Protein AF-A0A8S9YKP6-F1 (afdb_monomer)

Sequence (172 aa):
MKINPVMVLSSLGCLLCIYTLYVEYSVETDSNYRALCDVSEHISCSKVLTSPFAKGFGLVQSNFRLLHQRNPIYGLGFYIILMLLARTMLWHLTAGFLYAEMFTVFVVMLPLFSSRTWSKFFKIGWVQKVAEFSNYYFNFFLVLLGMVLVGELPSGCLRPGNNSAGLSNLDL

Solvent-accessible surface area (backbone atoms only — not comparable to full-atom values): 10206 Å² total; per-residue (Å²): 134,87,83,54,67,65,53,55,51,28,53,53,48,34,52,50,23,51,50,52,44,48,46,42,52,45,40,74,74,33,84,83,60,77,54,89,67,44,77,42,97,90,45,40,50,64,67,55,51,68,35,76,48,27,37,24,68,54,60,51,57,80,86,42,71,86,57,50,40,54,44,40,57,58,52,34,53,49,28,52,49,52,51,68,58,64,81,48,94,60,50,67,59,54,50,52,52,52,52,54,50,51,50,49,51,48,62,66,68,40,83,85,60,56,71,71,57,53,60,53,53,62,66,36,71,68,51,47,54,48,52,61,50,43,43,56,54,52,52,51,49,52,52,50,51,50,51,55,50,61,71,69,46,68,83,80,76,79,59,76,83,75,86,80,77,83,88,87,86,87,81,133

Secondary structure (DSSP, 8-state):
----HHHHHHHHHHHHHHHHHHHHHHHHH-TT---TT--SSSS-HHHHHTSGGGBGGGTS-TT-TTT-SBHHHHHHHHHHHHHHGGGSTTHHHHHHHHHHHHHHHHHHHSTTS-HHHHHHHTTSHHHHHHHHHHHHHHHHHHHHHHHHHHHHS-TTSSS-------------

Structure (mmCIF, N/CA/C/O backbone):
data_AF-A0A8S9YKP6-F1
#
_entry.id   AF-A0A8S9YKP6-F1
#
loop_
_atom_site.group_PDB
_atom_site.id
_atom_site.type_symbol
_atom_site.label_atom_id
_atom_site.label_alt_id
_atom_site.label_comp_id
_atom_site.label_asym_id
_atom_site.label_entity_id
_atom_site.label_seq_id
_atom_site.pdbx_PDB_ins_code
_atom_site.Cartn_x
_atom_site.Cartn_y
_atom_site.Cartn_z
_atom_site.occupancy
_atom_site.B_iso_or_equiv
_atom_site.auth_seq_id
_atom_site.auth_comp_id
_atom_site.auth_asym_id
_atom_site.auth_atom_id
_atom_site.pdbx_PDB_model_num
ATOM 1 N N . MET A 1 1 ? 2.122 1.642 -30.899 1.00 47.09 1 MET A N 1
ATOM 2 C CA . MET A 1 1 ? 2.380 1.867 -29.461 1.00 47.09 1 MET A CA 1
ATOM 3 C C . MET A 1 1 ? 2.076 0.567 -28.729 1.00 47.09 1 MET A C 1
ATOM 5 O O . MET A 1 1 ? 0.919 0.172 -28.709 1.00 47.09 1 MET A O 1
ATOM 9 N N . LYS A 1 2 ? 3.084 -0.177 -28.252 1.00 72.62 2 LYS A N 1
ATOM 10 C CA . LYS A 1 2 ? 2.826 -1.410 -27.487 1.00 72.62 2 LYS A CA 1
ATOM 11 C C . LYS A 1 2 ? 2.398 -0.998 -26.078 1.00 72.62 2 LYS A C 1
ATOM 13 O O . LYS A 1 2 ? 3.188 -0.375 -25.375 1.00 72.62 2 LYS A O 1
ATOM 18 N N . ILE A 1 3 ? 1.148 -1.276 -25.709 1.00 74.25 3 ILE A N 1
ATOM 19 C CA . ILE A 1 3 ? 0.654 -1.037 -24.350 1.00 74.25 3 ILE A CA 1
ATOM 20 C C . ILE A 1 3 ? 1.385 -1.988 -23.411 1.00 74.25 3 ILE A C 1
ATOM 22 O O . ILE A 1 3 ? 1.391 -3.201 -23.616 1.00 74.25 3 ILE A O 1
ATOM 26 N N . ASN A 1 4 ? 2.046 -1.411 -22.415 1.00 79.56 4 ASN A N 1
ATOM 27 C CA . ASN A 1 4 ? 2.729 -2.175 -21.396 1.00 79.56 4 ASN A CA 1
ATOM 28 C C . ASN A 1 4 ? 1.739 -2.441 -20.240 1.00 79.56 4 ASN A C 1
ATOM 30 O O . ASN A 1 4 ? 1.282 -1.475 -19.622 1.00 79.56 4 ASN A O 1
ATOM 34 N N . PRO A 1 5 ? 1.386 -3.707 -19.935 1.00 80.50 5 PRO A N 1
ATOM 35 C CA . PRO A 1 5 ? 0.359 -4.031 -18.944 1.00 80.50 5 PRO A CA 1
ATOM 36 C C . PRO A 1 5 ? 0.649 -3.467 -17.551 1.00 80.50 5 PRO A C 1
ATOM 38 O O . PRO A 1 5 ? -0.261 -2.979 -16.892 1.00 80.50 5 PRO A O 1
ATOM 41 N N . VAL A 1 6 ? 1.903 -3.452 -17.105 1.00 81.81 6 VAL A N 1
ATOM 42 C CA . VAL A 1 6 ? 2.236 -2.909 -15.775 1.00 81.81 6 VAL A CA 1
ATOM 43 C C . VAL A 1 6 ? 2.126 -1.385 -15.755 1.00 81.81 6 VAL A C 1
ATOM 45 O O . VAL A 1 6 ? 1.714 -0.854 -14.738 1.00 81.81 6 VAL A O 1
ATOM 48 N N . MET A 1 7 ? 2.353 -0.664 -16.863 1.00 82.88 7 MET A N 1
ATOM 49 C CA . MET A 1 7 ? 2.049 0.778 -16.888 1.00 82.88 7 MET A CA 1
ATOM 50 C C . MET A 1 7 ? 0.551 1.035 -16.676 1.00 82.88 7 MET A C 1
ATOM 52 O O . MET A 1 7 ? 0.175 1.944 -15.938 1.00 82.88 7 MET A O 1
ATOM 56 N N . VAL A 1 8 ? -0.306 0.209 -17.284 1.00 87.12 8 VAL A N 1
ATOM 57 C CA . VAL A 1 8 ? -1.763 0.298 -17.112 1.00 87.12 8 VAL A CA 1
ATOM 58 C C . VAL A 1 8 ? -2.152 -0.030 -15.669 1.00 87.12 8 VAL A C 1
ATOM 60 O O . VAL A 1 8 ? -2.837 0.762 -15.026 1.00 87.12 8 VAL A O 1
ATOM 63 N N . LEU A 1 9 ? -1.667 -1.147 -15.123 1.00 87.62 9 LEU A N 1
ATOM 64 C CA . LEU A 1 9 ? -1.970 -1.567 -13.752 1.00 87.62 9 LEU A CA 1
ATOM 65 C C . LEU A 1 9 ? -1.455 -0.567 -12.709 1.00 87.62 9 LEU A C 1
ATOM 67 O O . LEU A 1 9 ? -2.196 -0.218 -11.795 1.00 87.62 9 LEU A O 1
ATOM 71 N N . SER A 1 10 ? -0.237 -0.043 -12.866 1.00 88.81 10 SER A N 1
ATOM 72 C CA . SER A 1 10 ? 0.306 0.983 -11.972 1.00 88.81 10 SER A CA 1
ATOM 73 C C . SER A 1 10 ? -0.485 2.288 -12.051 1.00 88.81 10 SER A C 1
ATOM 75 O O . SER A 1 10 ? -0.716 2.909 -11.019 1.00 88.81 10 SER A O 1
ATOM 77 N N . SER A 1 11 ? -0.971 2.686 -13.233 1.00 90.94 11 SER A N 1
ATOM 78 C CA . SER A 1 11 ? -1.828 3.875 -13.356 1.00 90.94 11 SER A CA 1
ATOM 79 C C . SER A 1 11 ? -3.163 3.711 -12.617 1.00 90.94 11 SER A C 1
ATOM 81 O O . SER A 1 11 ? -3.576 4.610 -11.885 1.00 90.94 11 SER A O 1
ATOM 83 N N . LEU A 1 12 ? -3.796 2.536 -12.722 1.00 93.44 12 LEU A N 1
ATOM 84 C CA . LEU A 1 12 ? -5.006 2.199 -11.967 1.00 93.44 12 LEU A CA 1
ATOM 85 C C . LEU A 1 12 ? -4.726 2.138 -10.457 1.00 93.44 12 LEU A C 1
ATOM 87 O O . LEU A 1 12 ? -5.515 2.654 -9.668 1.00 93.44 12 LEU A O 1
ATOM 91 N N . GLY A 1 13 ? -3.582 1.576 -10.058 1.00 92.12 13 GLY A N 1
ATOM 92 C CA . GLY A 1 13 ? -3.115 1.554 -8.670 1.00 92.12 13 GLY A CA 1
ATOM 93 C C . GLY A 1 13 ? -2.948 2.959 -8.085 1.00 92.12 13 GLY A C 1
ATOM 94 O O . GLY A 1 13 ? -3.474 3.238 -7.010 1.00 92.12 13 GLY A O 1
ATOM 95 N N . CYS A 1 14 ? -2.310 3.877 -8.818 1.00 94.56 14 CYS A N 1
ATOM 96 C CA . CYS A 1 14 ? -2.200 5.284 -8.427 1.00 94.56 14 CYS A CA 1
ATOM 97 C C . CYS A 1 14 ? -3.573 5.938 -8.229 1.00 94.56 14 CYS A C 1
ATOM 99 O O . CYS A 1 14 ? -3.783 6.606 -7.218 1.00 94.56 14 CYS A O 1
ATOM 101 N N . LEU A 1 15 ? -4.516 5.732 -9.156 1.00 95.56 15 LEU A N 1
ATOM 102 C CA . LEU A 1 15 ? -5.876 6.272 -9.039 1.00 95.56 15 LEU A CA 1
ATOM 103 C C . LEU A 1 15 ? -6.592 5.747 -7.786 1.00 95.56 15 LEU A C 1
ATOM 105 O O . LEU A 1 15 ? -7.213 6.527 -7.065 1.00 95.56 15 LEU A O 1
ATOM 109 N N . LEU A 1 16 ? -6.456 4.453 -7.482 1.00 94.06 16 LEU A N 1
ATOM 110 C CA . LEU A 1 16 ? -7.003 3.856 -6.259 1.00 94.06 16 LEU A CA 1
ATOM 111 C C . LEU A 1 16 ? -6.334 4.404 -4.987 1.00 94.06 16 LEU A C 1
ATOM 113 O O . LEU A 1 16 ? -7.024 4.681 -4.004 1.00 94.06 16 LEU A O 1
ATOM 117 N N . CYS A 1 17 ? -5.015 4.613 -4.989 1.00 95.19 17 CYS A N 1
ATOM 118 C CA . CYS A 1 17 ? -4.306 5.238 -3.866 1.00 95.19 17 CYS A CA 1
ATOM 119 C C . CYS A 1 17 ? -4.757 6.685 -3.638 1.00 95.19 17 CYS A C 1
ATOM 121 O O . CYS A 1 17 ? -4.997 7.078 -2.501 1.00 95.19 17 CYS A O 1
ATOM 123 N N . ILE A 1 18 ? -4.927 7.468 -4.705 1.00 96.19 18 ILE A N 1
ATOM 124 C CA . ILE A 1 18 ? -5.430 8.846 -4.615 1.00 96.19 18 ILE A CA 1
ATOM 125 C C . ILE A 1 18 ? -6.862 8.854 -4.072 1.00 96.19 18 ILE A C 1
ATOM 127 O O . ILE A 1 18 ? -7.174 9.633 -3.175 1.00 96.19 18 ILE A O 1
ATOM 131 N N . TYR A 1 19 ? -7.723 7.963 -4.568 1.00 95.12 19 TYR A N 1
ATOM 132 C CA . TYR A 1 19 ? -9.100 7.852 -4.095 1.00 95.12 19 TYR A CA 1
ATOM 133 C C . TYR A 1 19 ? -9.183 7.461 -2.613 1.00 95.12 19 TYR A C 1
ATOM 135 O O . TYR A 1 19 ? -9.929 8.076 -1.855 1.00 95.12 19 TYR A O 1
ATOM 143 N N . THR A 1 20 ? -8.400 6.476 -2.172 1.00 93.81 20 THR A N 1
ATOM 144 C CA . THR A 1 20 ? -8.385 6.067 -0.757 1.00 93.81 20 THR A CA 1
ATOM 145 C C . THR A 1 20 ? -7.795 7.148 0.147 1.00 93.81 20 THR A C 1
ATOM 147 O O . THR A 1 20 ? -8.330 7.375 1.229 1.00 93.81 20 THR A O 1
ATOM 150 N N . LEU A 1 21 ? -6.777 7.885 -0.314 1.00 94.06 21 LEU A N 1
ATOM 151 C CA . LEU A 1 21 ? -6.248 9.054 0.392 1.00 94.06 21 LEU A CA 1
ATOM 152 C C . LEU A 1 21 ? -7.299 10.166 0.528 1.00 94.06 21 LEU A C 1
ATOM 154 O O . LEU A 1 21 ? -7.427 10.767 1.594 1.00 94.06 21 LEU A O 1
ATOM 158 N N . TYR A 1 22 ? -8.066 10.419 -0.537 1.00 94.38 22 TYR A N 1
ATOM 159 C CA . TYR A 1 22 ? -9.186 11.357 -0.523 1.00 94.38 22 TYR A CA 1
ATOM 160 C C . TYR A 1 22 ? -10.257 10.929 0.483 1.00 94.38 22 TYR A C 1
ATOM 162 O O . TYR A 1 22 ? -10.638 11.730 1.328 1.00 94.38 22 TYR A O 1
ATOM 170 N N . VAL A 1 23 ? -10.687 9.663 0.454 1.00 94.50 23 VAL A N 1
ATOM 171 C CA . VAL A 1 23 ? -11.661 9.126 1.418 1.00 94.50 23 VAL A CA 1
ATOM 172 C C . VAL A 1 23 ? -11.158 9.284 2.851 1.00 94.50 23 VAL A C 1
ATOM 174 O O . VAL A 1 23 ? -11.892 9.790 3.692 1.00 94.50 23 VAL A O 1
ATOM 177 N N . GLU A 1 24 ? -9.910 8.910 3.132 1.00 92.56 24 GLU A N 1
ATOM 178 C CA . GLU A 1 24 ? -9.319 9.048 4.467 1.00 92.56 24 GLU A CA 1
ATOM 179 C C . GLU A 1 24 ? -9.312 10.511 4.937 1.00 92.56 24 GLU A C 1
ATOM 181 O O . GLU A 1 24 ? -9.655 10.803 6.078 1.00 92.56 24 GLU A O 1
ATOM 186 N N . TYR A 1 25 ? -8.964 11.450 4.053 1.00 92.50 25 TYR A N 1
ATOM 187 C CA . TYR A 1 25 ? -8.996 12.882 4.355 1.00 92.50 25 TYR A CA 1
ATOM 188 C C . TYR A 1 25 ? -10.419 13.409 4.590 1.00 92.50 25 TYR A C 1
ATOM 190 O O . TYR A 1 25 ? -10.654 14.152 5.545 1.00 92.50 25 TYR A O 1
ATOM 198 N N . SER A 1 26 ? -11.373 13.012 3.750 1.00 93.25 26 SER A N 1
ATOM 199 C CA . SER A 1 26 ? -12.770 13.436 3.850 1.00 93.25 26 SER A CA 1
ATOM 200 C C . SER A 1 26 ? -13.449 12.904 5.109 1.00 93.25 26 SER A C 1
ATOM 202 O O . SER A 1 26 ? -14.148 13.667 5.764 1.00 93.25 26 SER A O 1
ATOM 204 N N . VAL A 1 27 ? -13.202 11.646 5.489 1.00 92.56 27 VAL A N 1
ATOM 205 C CA . VAL A 1 27 ? -13.756 11.051 6.719 1.00 92.56 27 VAL A CA 1
ATOM 206 C C . VAL A 1 27 ? -13.152 11.682 7.978 1.00 92.56 27 VAL A C 1
ATOM 208 O O . VAL A 1 27 ?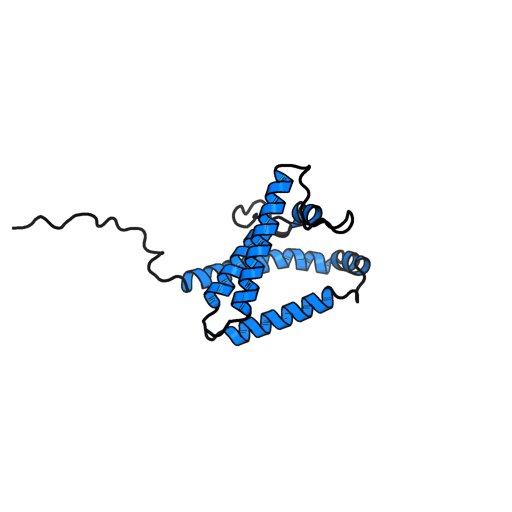 -13.862 11.876 8.960 1.00 92.56 27 VAL A O 1
ATOM 211 N N . GLU A 1 28 ? -11.858 12.028 7.971 1.00 89.38 28 GLU A N 1
ATOM 212 C CA . GLU A 1 28 ? -11.245 12.759 9.094 1.00 89.38 28 GLU A CA 1
ATOM 213 C C . GLU A 1 28 ? -11.790 14.190 9.229 1.00 89.38 28 GLU A C 1
ATOM 215 O O . GLU A 1 28 ? -11.857 14.716 10.338 1.00 89.38 28 GLU A O 1
ATOM 220 N N . THR A 1 29 ? -12.170 14.818 8.112 1.00 92.62 29 THR A N 1
ATOM 221 C CA . THR A 1 29 ? -12.688 16.195 8.087 1.00 92.62 29 THR A CA 1
ATOM 222 C C . THR A 1 29 ? -14.170 16.256 8.454 1.00 92.62 29 THR A C 1
ATOM 224 O O . THR A 1 29 ? -14.583 17.135 9.208 1.00 92.62 29 THR A O 1
ATOM 227 N N . ASP A 1 30 ? -14.974 15.330 7.933 1.00 93.00 30 ASP A N 1
ATOM 228 C CA . ASP A 1 30 ? -16.404 15.236 8.200 1.00 93.00 30 ASP A CA 1
ATOM 229 C C . ASP A 1 30 ? -16.792 13.789 8.513 1.00 93.00 30 ASP A C 1
ATOM 231 O O . ASP A 1 30 ? -16.861 12.925 7.640 1.00 93.00 30 ASP A O 1
ATOM 235 N N . SER A 1 31 ? -17.125 13.544 9.779 1.00 86.06 31 SER A N 1
ATOM 236 C CA . SER A 1 31 ? -17.584 12.236 10.255 1.00 86.06 31 SER A CA 1
ATOM 237 C C . SER A 1 31 ? -18.906 11.760 9.628 1.00 86.06 31 SER A C 1
ATOM 239 O O . SER A 1 31 ? -19.232 10.579 9.742 1.00 86.06 31 SER A O 1
ATOM 241 N N . ASN A 1 32 ? -19.673 12.644 8.973 1.00 90.44 32 ASN A N 1
ATOM 242 C CA . ASN A 1 32 ? -20.901 12.283 8.257 1.00 90.44 32 ASN A CA 1
ATOM 243 C C . ASN A 1 32 ? -20.657 11.895 6.792 1.00 90.44 32 ASN A C 1
ATOM 245 O O . ASN A 1 32 ? -21.576 11.401 6.131 1.00 90.44 32 ASN A O 1
ATOM 249 N N . TYR A 1 33 ? -19.443 12.095 6.273 1.00 92.19 33 TYR A N 1
ATOM 250 C CA . TYR A 1 33 ? -19.097 11.713 4.912 1.00 92.19 33 TYR A CA 1
ATOM 251 C C . TYR A 1 33 ? -19.182 10.189 4.735 1.00 92.19 33 TYR A C 1
ATOM 253 O O . TYR A 1 33 ? -18.652 9.416 5.534 1.00 92.19 33 TYR A O 1
ATOM 261 N N . ARG A 1 34 ? -19.835 9.743 3.654 1.00 89.69 34 ARG A N 1
ATOM 262 C CA . ARG A 1 34 ? -19.892 8.329 3.258 1.00 89.69 34 ARG A CA 1
ATOM 263 C C . ARG A 1 34 ? -19.167 8.124 1.940 1.00 89.69 34 ARG A C 1
ATOM 265 O O . ARG A 1 34 ? -19.498 8.755 0.938 1.00 89.69 34 ARG A O 1
ATOM 272 N N . ALA A 1 35 ? -18.194 7.221 1.940 1.00 93.31 35 ALA A N 1
ATOM 273 C CA . ALA A 1 35 ? -17.420 6.915 0.750 1.00 93.31 35 ALA A CA 1
ATOM 274 C C . ALA A 1 35 ? -18.208 6.027 -0.223 1.00 93.31 35 ALA A C 1
ATOM 276 O O . ALA A 1 35 ? -18.990 5.176 0.188 1.00 93.31 35 ALA A O 1
ATOM 277 N N . LEU A 1 36 ? -17.928 6.147 -1.524 1.00 91.44 36 LEU A N 1
ATOM 278 C CA . LEU A 1 36 ? -18.504 5.258 -2.550 1.00 91.44 36 LEU A CA 1
ATOM 279 C C . LEU A 1 36 ? -18.109 3.785 -2.344 1.00 91.44 36 LEU A C 1
ATOM 281 O O . LEU A 1 36 ? -18.851 2.891 -2.736 1.00 91.44 36 LEU A O 1
ATOM 285 N N . CYS A 1 37 ? -16.950 3.526 -1.728 1.00 91.69 37 CYS A N 1
ATOM 286 C CA . CYS A 1 37 ? -16.510 2.176 -1.374 1.00 91.69 37 CYS A CA 1
AT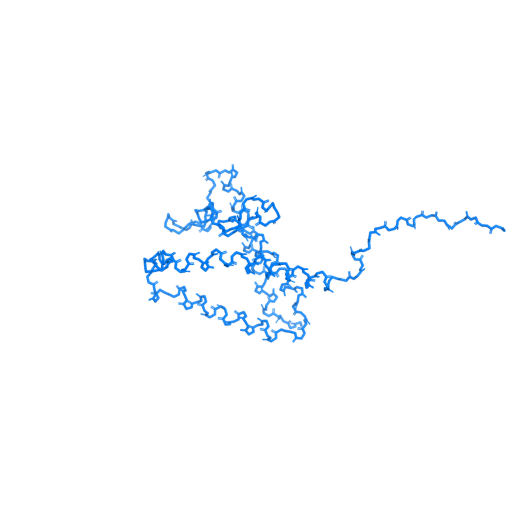OM 287 C C . CYS A 1 37 ? -17.160 1.610 -0.094 1.00 91.69 37 CYS A C 1
ATOM 289 O O . CYS A 1 37 ? -16.875 0.467 0.268 1.00 91.69 37 CYS A O 1
ATOM 291 N N . ASP A 1 38 ? -18.047 2.358 0.575 1.00 93.38 38 ASP A N 1
ATOM 292 C CA . ASP A 1 38 ? -18.878 1.852 1.673 1.00 93.38 38 ASP A CA 1
ATOM 293 C C . ASP A 1 38 ? -20.178 1.236 1.126 1.00 93.38 38 ASP A C 1
ATOM 295 O O . ASP A 1 38 ? -21.232 1.867 1.103 1.00 93.38 38 ASP A O 1
ATOM 299 N N . VAL A 1 39 ? -20.102 -0.020 0.674 1.00 91.56 39 VAL A N 1
ATOM 300 C CA . VAL A 1 39 ? -21.222 -0.729 0.018 1.00 91.56 39 VAL A CA 1
ATOM 301 C C . VAL A 1 39 ? -22.269 -1.212 1.023 1.00 91.56 39 VAL A C 1
ATOM 303 O O . VAL A 1 39 ? -23.460 -1.264 0.725 1.00 91.56 39 VAL A O 1
ATOM 306 N N . SER A 1 40 ? -21.835 -1.606 2.219 1.00 87.44 40 SER A N 1
ATOM 307 C CA . SER A 1 40 ? -22.727 -2.056 3.289 1.00 87.44 40 SER A CA 1
ATOM 308 C C . SER A 1 40 ? -22.114 -1.774 4.655 1.00 87.44 40 SER A C 1
ATOM 310 O O . SER A 1 40 ? -20.922 -1.508 4.778 1.00 87.44 40 SER A O 1
ATOM 312 N N . GLU A 1 41 ? -22.901 -1.891 5.722 1.00 85.56 41 GLU A N 1
ATOM 313 C CA . GLU A 1 41 ? -22.383 -1.698 7.080 1.00 85.56 41 GLU A CA 1
ATOM 314 C C . GLU A 1 41 ? -21.249 -2.679 7.436 1.00 85.56 41 GLU A C 1
ATOM 316 O O . GLU A 1 41 ? -20.353 -2.341 8.219 1.00 85.56 41 GLU A O 1
ATOM 321 N N . HIS A 1 42 ? -21.280 -3.876 6.840 1.00 83.12 42 HIS A N 1
ATOM 322 C CA . HIS A 1 42 ? -20.249 -4.904 6.974 1.00 83.12 42 HIS A CA 1
ATOM 323 C C . HIS A 1 42 ? -19.056 -4.709 6.024 1.00 83.12 42 HIS A C 1
ATOM 325 O O . HIS A 1 42 ? -17.965 -5.178 6.335 1.00 83.12 42 HIS A O 1
ATOM 331 N N . ILE A 1 43 ? -19.235 -4.021 4.893 1.00 84.06 43 ILE A N 1
ATOM 332 C CA . ILE A 1 43 ? -18.192 -3.780 3.886 1.00 84.06 43 ILE A CA 1
ATOM 333 C C . ILE A 1 43 ? -18.008 -2.268 3.750 1.00 84.06 43 ILE A C 1
ATOM 335 O O . ILE A 1 43 ? -18.667 -1.623 2.933 1.00 84.06 43 ILE A O 1
ATOM 339 N N . SER A 1 44 ? -17.120 -1.720 4.585 1.00 91.56 44 SER A N 1
ATOM 340 C CA . SER A 1 44 ? -16.816 -0.289 4.643 1.00 91.56 44 SER A CA 1
ATOM 341 C C . SER A 1 44 ? -15.311 -0.033 4.588 1.00 91.56 44 SER A C 1
ATOM 343 O O . SER A 1 44 ? -14.567 -0.437 5.484 1.00 91.56 44 SER A O 1
ATOM 345 N N . CYS A 1 45 ? -14.873 0.668 3.542 1.00 92.25 45 CYS A N 1
ATOM 346 C CA . CYS A 1 45 ? -13.500 1.145 3.397 1.00 92.25 45 CYS A CA 1
ATOM 347 C C . CYS A 1 45 ? -13.186 2.252 4.413 1.00 92.25 45 CYS A C 1
ATOM 349 O O . CYS A 1 45 ? -12.082 2.280 4.952 1.00 92.25 45 CYS A O 1
ATOM 351 N N . SER A 1 46 ? -14.158 3.108 4.743 1.00 91.50 46 SER A N 1
ATOM 352 C CA . SER A 1 46 ? -13.977 4.213 5.691 1.00 91.50 46 SER A CA 1
ATOM 353 C C . SER A 1 46 ? -13.600 3.706 7.084 1.00 91.50 46 SER A C 1
ATOM 355 O O . SER A 1 46 ? -12.658 4.213 7.692 1.00 91.50 46 SER A O 1
ATOM 357 N N . LYS A 1 47 ? -14.260 2.642 7.571 1.00 90.00 47 LYS A N 1
ATOM 358 C CA . LYS A 1 47 ? -13.915 1.989 8.851 1.00 90.00 47 LYS A CA 1
ATOM 359 C C . LYS A 1 47 ? -12.491 1.418 8.862 1.00 90.00 47 LYS A C 1
ATOM 361 O O . LYS A 1 47 ? -11.817 1.459 9.886 1.00 90.00 47 LYS A O 1
ATOM 366 N N . VAL A 1 48 ? -12.028 0.873 7.736 1.00 90.12 48 VAL A N 1
ATOM 367 C CA . VAL A 1 48 ? -10.674 0.303 7.620 1.00 90.12 48 VAL A CA 1
ATOM 368 C C . VAL A 1 48 ? -9.618 1.409 7.564 1.00 90.12 48 VAL A C 1
ATOM 370 O O . VAL A 1 48 ? -8.616 1.333 8.275 1.00 90.12 48 VAL A O 1
ATOM 373 N N . LEU A 1 49 ? -9.856 2.456 6.771 1.00 89.75 49 LEU A N 1
ATOM 374 C CA . LEU A 1 49 ? -8.926 3.569 6.550 1.00 89.75 49 LEU A CA 1
ATOM 375 C C . LEU A 1 49 ? -8.827 4.539 7.736 1.00 89.75 49 LEU A C 1
ATOM 377 O O . LEU A 1 49 ? -7.874 5.300 7.818 1.00 89.75 49 LEU A O 1
ATOM 381 N N . THR A 1 50 ? -9.762 4.492 8.683 1.00 88.31 50 THR A N 1
ATOM 382 C CA . THR A 1 50 ? -9.688 5.259 9.944 1.00 88.31 50 THR A CA 1
ATOM 383 C C . THR A 1 50 ? -9.120 4.452 11.112 1.00 88.31 50 THR A C 1
ATOM 385 O O . THR A 1 50 ? -8.933 4.979 12.208 1.00 88.31 50 THR A O 1
ATOM 388 N N . SER A 1 51 ? -8.838 3.165 10.903 1.00 88.75 51 SER A N 1
ATOM 389 C CA . SER A 1 51 ? -8.291 2.296 11.942 1.00 88.75 51 SER A CA 1
ATOM 390 C C . SER A 1 51 ? -6.850 2.693 12.311 1.00 88.75 51 SER A C 1
ATOM 392 O O . SER A 1 51 ? -6.136 3.271 11.489 1.00 88.75 51 SER A O 1
ATOM 394 N N . PRO A 1 52 ? -6.349 2.331 13.509 1.00 82.69 52 PRO A N 1
ATOM 395 C CA . PRO A 1 52 ? -4.955 2.591 13.889 1.00 82.69 52 PRO A CA 1
ATOM 396 C C . PRO A 1 52 ? -3.931 1.932 12.949 1.00 82.69 52 PRO A C 1
ATOM 398 O O . PRO A 1 52 ? -2.778 2.350 12.909 1.00 82.69 52 PRO A O 1
ATOM 401 N N . PHE A 1 53 ? -4.342 0.933 12.162 1.00 83.44 53 PHE A N 1
ATOM 402 C CA . PHE A 1 53 ? -3.487 0.266 11.180 1.00 83.44 53 PHE A CA 1
ATOM 403 C C . PHE A 1 53 ? -3.332 1.047 9.872 1.00 83.44 53 PHE A C 1
ATOM 405 O O . PHE A 1 53 ? -2.458 0.718 9.073 1.00 83.44 53 PHE A O 1
ATOM 412 N N . ALA A 1 54 ? -4.152 2.075 9.638 1.00 85.88 54 ALA A N 1
ATOM 413 C CA . ALA A 1 54 ? -4.137 2.863 8.408 1.00 85.88 54 ALA A CA 1
ATOM 414 C C . ALA A 1 54 ? -2.977 3.872 8.326 1.00 85.88 54 ALA A C 1
ATOM 416 O O . ALA A 1 54 ? -2.716 4.419 7.255 1.00 85.88 54 ALA A O 1
ATOM 417 N N . LYS A 1 55 ? -2.257 4.097 9.432 1.00 86.06 55 LYS A N 1
ATOM 418 C CA . LYS A 1 55 ? -1.087 4.982 9.510 1.00 86.06 55 LYS A CA 1
ATOM 419 C C . LYS A 1 55 ? 0.153 4.155 9.823 1.00 86.06 55 LYS A C 1
ATOM 421 O O . LYS A 1 55 ? 0.158 3.407 10.797 1.00 86.06 55 LYS A O 1
ATOM 426 N N . GLY A 1 56 ? 1.193 4.261 8.996 1.00 80.44 56 GLY A N 1
ATOM 427 C CA . GLY A 1 56 ? 2.447 3.517 9.166 1.00 80.44 56 GLY A CA 1
ATOM 428 C C . GLY A 1 56 ? 2.239 2.007 9.353 1.00 80.44 56 GLY A C 1
ATOM 429 O O . GLY A 1 56 ? 2.938 1.377 10.147 1.00 80.44 56 GLY A O 1
ATOM 430 N N . PHE A 1 57 ? 1.217 1.447 8.698 1.00 81.62 57 PHE A N 1
ATOM 431 C CA . PHE A 1 57 ? 0.771 0.053 8.807 1.00 81.62 57 PHE A CA 1
ATOM 432 C C . PHE A 1 57 ? 0.378 -0.397 10.229 1.00 81.62 57 PHE A C 1
ATOM 434 O O . PHE A 1 57 ? 0.247 -1.592 10.484 1.00 81.62 57 PHE A O 1
ATOM 441 N N . GLY A 1 58 ? 0.199 0.538 11.172 1.00 76.19 58 GLY A N 1
ATOM 442 C CA . GLY A 1 58 ? 0.010 0.252 12.599 1.00 76.19 58 GLY A CA 1
ATOM 443 C C . GLY A 1 58 ? 1.245 -0.331 13.289 1.00 76.19 58 GLY A C 1
ATOM 444 O O . GLY A 1 58 ? 1.142 -0.807 14.417 1.00 76.19 58 GLY A O 1
ATOM 445 N N . LEU A 1 59 ? 2.397 -0.321 12.612 1.00 69.31 59 LEU A N 1
ATOM 446 C CA . LEU A 1 59 ? 3.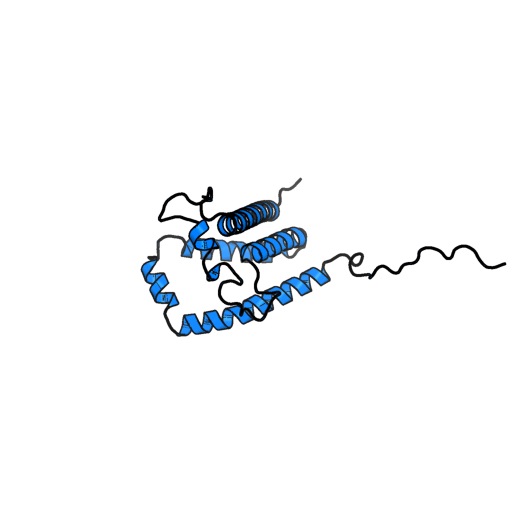655 -0.884 13.097 1.00 69.31 59 LEU A CA 1
ATOM 447 C C . LEU A 1 59 ? 4.682 0.211 13.391 1.00 69.31 59 LEU A C 1
ATOM 449 O O . LEU A 1 59 ? 5.470 0.089 14.328 1.00 69.31 59 LEU A O 1
ATOM 453 N N . VAL A 1 60 ? 4.692 1.291 12.608 1.00 69.88 60 VAL A N 1
ATOM 454 C CA . VAL A 1 60 ? 5.666 2.373 12.769 1.00 69.88 60 VAL A CA 1
ATOM 455 C C . VAL A 1 60 ? 5.401 3.152 14.061 1.00 69.88 60 VAL A C 1
ATOM 457 O O . VAL A 1 60 ? 4.319 3.695 14.273 1.00 69.88 60 VAL A O 1
ATOM 460 N N . GLN A 1 61 ? 6.420 3.241 14.924 1.00 64.75 61 GLN A N 1
ATOM 461 C CA . GLN A 1 61 ? 6.360 4.069 16.129 1.00 64.75 61 GLN A CA 1
ATOM 462 C C . GLN A 1 61 ? 6.218 5.552 15.775 1.00 64.75 61 GLN A C 1
ATOM 464 O O . GLN A 1 61 ? 6.910 6.071 14.896 1.00 64.75 61 GLN A O 1
ATOM 469 N N . SER A 1 62 ? 5.401 6.263 16.555 1.00 64.69 62 SER A N 1
ATOM 470 C CA . SER A 1 62 ? 5.091 7.686 16.367 1.00 64.69 62 SER A CA 1
ATOM 471 C C . SER A 1 62 ? 6.302 8.622 16.392 1.00 64.69 62 SER A C 1
ATOM 473 O O . SER A 1 62 ? 6.200 9.761 15.941 1.00 64.69 62 SER A O 1
ATOM 475 N N . ASN A 1 63 ? 7.440 8.152 16.904 1.00 66.75 63 ASN A N 1
ATOM 476 C CA . ASN A 1 63 ? 8.690 8.904 16.978 1.00 66.75 63 ASN A CA 1
ATOM 477 C C . ASN A 1 63 ? 9.285 9.196 15.587 1.00 66.75 63 ASN A C 1
ATOM 479 O O . ASN A 1 63 ? 9.947 10.217 15.401 1.00 66.75 63 ASN A O 1
ATOM 483 N N . PHE A 1 64 ? 9.016 8.354 14.584 1.00 68.31 64 PHE A N 1
ATOM 484 C CA . PHE A 1 64 ? 9.518 8.547 13.223 1.00 68.31 64 PHE A CA 1
ATOM 485 C C . PHE A 1 64 ? 8.529 9.354 12.375 1.00 68.31 64 PHE A C 1
ATOM 487 O O . PHE A 1 64 ? 7.727 8.794 11.633 1.00 68.31 64 PHE A O 1
ATOM 494 N N . ARG A 1 65 ? 8.616 10.690 12.427 1.00 68.00 65 ARG A N 1
ATOM 495 C CA . ARG A 1 65 ? 7.740 11.602 11.653 1.00 68.00 65 ARG A CA 1
ATOM 496 C C . ARG A 1 65 ? 7.700 11.322 10.142 1.00 68.00 65 ARG A C 1
ATOM 498 O O . ARG A 1 65 ? 6.663 11.525 9.518 1.00 68.00 65 ARG A O 1
ATOM 505 N N . LEU A 1 66 ? 8.809 10.862 9.558 1.00 68.50 66 LEU A N 1
ATOM 506 C CA . LEU A 1 66 ? 8.894 10.560 8.121 1.00 68.50 66 LEU A CA 1
ATOM 507 C C . LEU A 1 66 ? 8.173 9.258 7.734 1.00 68.50 66 LEU A C 1
ATOM 509 O O . LEU A 1 66 ? 7.633 9.162 6.638 1.00 68.50 66 LEU A O 1
ATOM 513 N N . LEU A 1 67 ? 8.149 8.270 8.632 1.00 70.81 67 LEU A N 1
ATOM 514 C CA . LEU A 1 67 ? 7.563 6.943 8.398 1.00 70.81 67 LEU A CA 1
ATOM 515 C C . LEU A 1 67 ? 6.177 6.790 9.046 1.00 70.81 67 LEU A C 1
ATOM 517 O O . LEU A 1 67 ? 5.522 5.768 8.881 1.00 70.81 67 LEU A O 1
ATOM 521 N N . HIS A 1 68 ? 5.711 7.795 9.781 1.00 79.94 68 HIS A N 1
ATOM 522 C CA . HIS A 1 68 ? 4.359 7.840 10.322 1.00 79.94 68 HIS A CA 1
ATOM 523 C C . HIS A 1 68 ? 3.435 8.606 9.363 1.00 79.94 68 HIS A C 1
ATOM 525 O O . HIS A 1 68 ? 2.909 9.665 9.696 1.00 79.94 68 HIS A O 1
ATOM 531 N N . GLN A 1 69 ? 3.278 8.087 8.144 1.00 85.69 69 GLN A N 1
ATOM 532 C CA . GLN A 1 69 ? 2.374 8.633 7.128 1.00 85.69 69 GLN A CA 1
ATOM 533 C C . GLN A 1 69 ? 1.196 7.687 6.874 1.00 85.69 69 GLN A C 1
ATOM 535 O O . GLN A 1 69 ? 1.177 6.542 7.328 1.00 85.69 69 GLN A O 1
ATOM 540 N N . ARG A 1 70 ? 0.185 8.179 6.157 1.00 89.81 70 ARG A N 1
ATOM 541 C CA . ARG A 1 70 ? -0.997 7.403 5.762 1.00 89.81 70 ARG A CA 1
ATOM 542 C C . ARG A 1 70 ? -0.603 6.284 4.800 1.00 89.81 70 ARG A C 1
ATOM 544 O O . ARG A 1 70 ? 0.165 6.522 3.868 1.00 89.81 70 ARG A O 1
ATOM 551 N N . ASN A 1 71 ? -1.151 5.084 4.973 1.00 89.56 71 ASN A N 1
ATOM 552 C CA . ASN A 1 71 ? -0.784 3.920 4.162 1.00 89.56 71 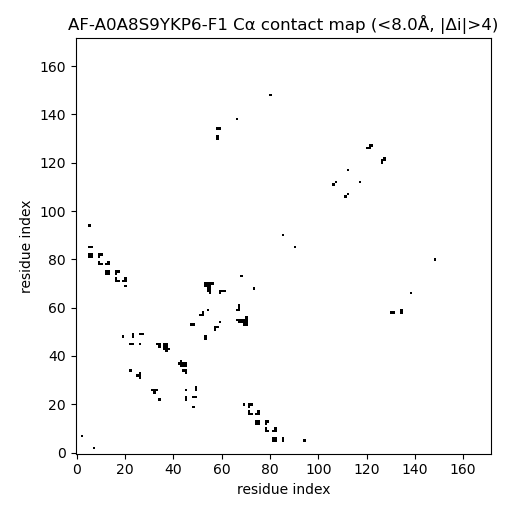ASN A CA 1
ATOM 553 C C . ASN A 1 71 ? -0.903 4.138 2.639 1.00 89.56 71 ASN A C 1
ATOM 555 O O . ASN A 1 71 ? 0.011 3.723 1.917 1.00 89.56 71 ASN A O 1
ATOM 559 N N . PRO A 1 72 ? -1.952 4.818 2.122 1.00 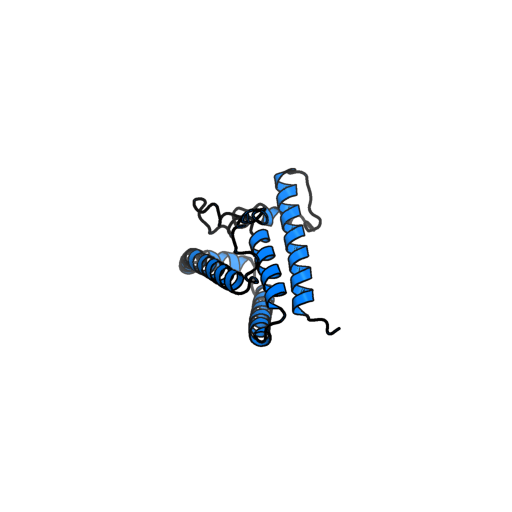91.69 72 PRO A N 1
ATOM 560 C CA . PRO A 1 72 ? -2.078 5.085 0.689 1.00 91.69 72 PRO A CA 1
ATOM 561 C C . PRO A 1 72 ? -0.905 5.868 0.083 1.00 91.69 72 PRO A C 1
ATOM 563 O O . PRO A 1 72 ? -0.634 5.719 -1.107 1.00 91.69 72 PRO A O 1
ATOM 566 N N . ILE A 1 73 ? -0.171 6.658 0.880 1.00 91.19 73 ILE A N 1
ATOM 567 C CA . ILE A 1 73 ? 0.994 7.429 0.415 1.00 91.19 73 ILE A CA 1
ATOM 568 C C . ILE A 1 73 ? 2.144 6.494 0.020 1.00 91.19 73 ILE A C 1
ATOM 570 O O . ILE A 1 73 ? 2.773 6.708 -1.017 1.00 91.19 73 ILE A O 1
ATOM 574 N N . TYR A 1 74 ? 2.389 5.425 0.787 1.00 88.19 74 TYR A N 1
ATOM 575 C CA . TYR A 1 74 ? 3.402 4.424 0.425 1.00 88.19 74 TYR A CA 1
ATOM 576 C C . TYR A 1 74 ? 3.031 3.696 -0.865 1.00 88.19 74 TYR A C 1
ATOM 578 O O . TYR A 1 74 ? 3.889 3.497 -1.722 1.00 88.19 74 TYR A O 1
ATOM 586 N N . GLY A 1 75 ? 1.748 3.351 -1.029 1.00 89.75 75 GLY A N 1
ATOM 587 C CA . GLY A 1 75 ? 1.237 2.749 -2.262 1.00 89.75 75 GLY A CA 1
ATOM 588 C C . GLY A 1 75 ? 1.409 3.671 -3.470 1.00 89.75 75 GLY A C 1
ATOM 589 O O . GLY A 1 75 ? 1.885 3.234 -4.515 1.00 89.75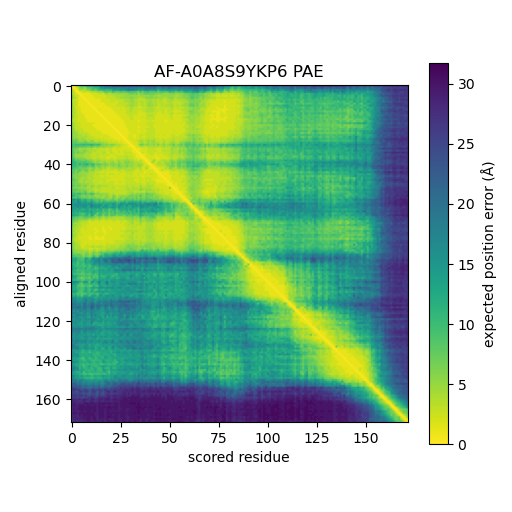 75 GLY A O 1
ATOM 590 N N . LEU A 1 76 ? 1.112 4.964 -3.314 1.00 92.12 76 LEU A N 1
ATOM 591 C CA . LEU A 1 76 ? 1.309 5.957 -4.369 1.00 92.12 76 LEU A CA 1
ATOM 592 C C . LEU A 1 76 ? 2.786 6.059 -4.780 1.00 92.12 76 LEU A C 1
ATOM 594 O O . LEU A 1 76 ? 3.093 6.001 -5.969 1.00 92.12 76 LEU A O 1
ATOM 598 N N . GLY A 1 77 ? 3.702 6.144 -3.810 1.00 89.31 77 GLY A N 1
ATOM 599 C CA . GLY A 1 77 ? 5.143 6.141 -4.076 1.00 89.31 77 GLY A CA 1
ATOM 600 C C . GLY A 1 77 ? 5.596 4.874 -4.804 1.00 89.31 77 GLY A C 1
ATOM 601 O O . GLY A 1 77 ? 6.285 4.955 -5.819 1.00 89.31 77 GLY A O 1
ATOM 602 N N . PHE A 1 78 ? 5.144 3.706 -4.344 1.00 87.62 78 PHE A N 1
ATOM 603 C CA . PHE A 1 78 ? 5.446 2.419 -4.966 1.00 87.62 78 PHE A CA 1
ATOM 604 C C . PHE A 1 78 ? 4.988 2.349 -6.430 1.00 87.62 78 PHE A C 1
ATOM 606 O O . PHE A 1 78 ? 5.789 2.025 -7.307 1.00 87.62 78 PHE A O 1
ATOM 613 N N . TYR A 1 79 ? 3.733 2.701 -6.727 1.00 88.38 79 TYR A N 1
ATOM 614 C CA . TYR A 1 79 ? 3.219 2.649 -8.098 1.00 88.38 79 TYR A CA 1
ATOM 615 C C . TYR A 1 79 ? 3.890 3.670 -9.025 1.00 88.38 79 TYR A C 1
ATOM 617 O O . TYR A 1 79 ? 4.127 3.357 -10.192 1.00 88.38 79 TYR A O 1
ATOM 625 N N . ILE A 1 80 ? 4.263 4.854 -8.523 1.00 88.88 80 ILE A N 1
ATOM 626 C CA . ILE A 1 80 ? 5.063 5.828 -9.282 1.00 88.88 80 ILE A CA 1
ATOM 627 C C . ILE A 1 80 ? 6.431 5.243 -9.637 1.00 88.88 80 ILE A C 1
ATOM 629 O O . ILE A 1 80 ? 6.851 5.310 -10.791 1.00 88.88 80 ILE A O 1
ATOM 633 N N . ILE A 1 81 ? 7.102 4.614 -8.674 1.00 84.31 81 ILE A N 1
ATOM 634 C CA . ILE A 1 81 ? 8.412 3.994 -8.887 1.00 84.31 81 ILE A CA 1
ATOM 635 C C . ILE A 1 81 ? 8.314 2.835 -9.888 1.00 84.31 81 ILE A C 1
ATOM 637 O O . ILE A 1 81 ? 9.149 2.740 -10.785 1.00 84.31 81 ILE A O 1
ATOM 641 N N . LEU A 1 82 ? 7.259 2.015 -9.825 1.00 82.25 82 LEU A N 1
ATOM 642 C CA . LEU A 1 82 ? 7.002 0.973 -10.824 1.00 82.25 82 LEU A CA 1
ATOM 643 C C . LEU A 1 82 ? 6.787 1.535 -12.235 1.00 82.25 82 LEU A C 1
ATOM 645 O O . LEU A 1 82 ? 7.266 0.935 -13.196 1.00 82.25 82 LEU A O 1
ATOM 649 N N . MET A 1 83 ? 6.113 2.683 -12.375 1.00 82.25 83 MET A N 1
ATOM 650 C CA . MET A 1 83 ? 5.973 3.369 -13.667 1.00 82.25 83 MET A CA 1
ATOM 651 C C . MET A 1 83 ? 7.310 3.913 -14.192 1.00 82.25 83 MET A C 1
ATOM 653 O O . MET A 1 83 ? 7.531 3.902 -15.401 1.00 82.25 83 MET A O 1
ATOM 657 N N . LEU A 1 84 ? 8.205 4.378 -13.316 1.00 80.25 84 LEU A N 1
ATOM 658 C CA . LEU A 1 84 ? 9.525 4.898 -13.700 1.00 80.25 84 LEU A CA 1
ATOM 659 C C . LEU A 1 84 ? 10.490 3.780 -14.090 1.00 80.25 84 LEU A C 1
ATOM 661 O O . LEU A 1 84 ? 11.120 3.834 -15.144 1.00 80.25 84 LEU A O 1
ATOM 665 N N . LEU A 1 85 ? 10.519 2.709 -13.299 1.00 77.00 85 LEU A N 1
ATOM 666 C CA . LEU A 1 85 ? 11.277 1.497 -13.593 1.00 77.00 85 LEU A CA 1
ATOM 667 C C . LEU A 1 85 ? 10.700 0.748 -14.798 1.00 77.00 85 LEU A C 1
ATOM 669 O O . LEU A 1 85 ? 11.239 -0.291 -15.182 1.00 77.00 85 LEU A O 1
ATOM 673 N N . ALA A 1 86 ? 9.622 1.258 -15.421 1.00 74.62 86 ALA A N 1
ATOM 674 C CA . ALA A 1 86 ? 8.792 0.496 -16.331 1.00 74.62 86 ALA A CA 1
ATOM 675 C C . ALA A 1 86 ? 9.418 0.103 -17.682 1.00 74.62 86 ALA A C 1
ATOM 677 O O . ALA A 1 86 ? 8.813 -0.551 -18.536 1.00 74.62 86 ALA A O 1
ATOM 678 N N . ARG A 1 87 ? 10.623 0.599 -17.915 1.00 69.94 87 ARG A N 1
ATOM 679 C CA . ARG A 1 87 ? 11.248 0.659 -19.231 1.00 69.94 87 ARG A CA 1
ATOM 680 C C . ARG A 1 87 ? 12.605 -0.046 -19.256 1.00 69.94 87 ARG A C 1
ATOM 682 O O . ARG A 1 87 ? 13.222 -0.097 -20.315 1.00 69.94 87 ARG A O 1
ATOM 689 N N . THR A 1 88 ? 13.051 -0.595 -18.125 1.00 68.44 88 THR A N 1
ATOM 690 C CA . THR A 1 88 ? 14.378 -1.209 -17.949 1.00 68.44 88 THR A CA 1
ATOM 691 C C . THR A 1 88 ? 14.328 -2.729 -18.187 1.00 68.44 88 THR A C 1
ATOM 693 O O . THR A 1 88 ? 13.303 -3.362 -17.969 1.00 68.44 88 THR A O 1
ATOM 696 N N . MET A 1 89 ? 15.429 -3.374 -18.598 1.00 58.03 89 MET A N 1
ATOM 697 C CA . MET A 1 89 ? 15.502 -4.835 -18.863 1.00 58.03 89 MET A CA 1
ATOM 698 C C . MET A 1 89 ? 15.173 -5.742 -17.648 1.00 58.03 89 MET A C 1
ATOM 700 O O . MET A 1 89 ? 15.065 -6.958 -17.789 1.00 58.03 89 MET A O 1
ATOM 704 N N . LEU A 1 90 ? 14.959 -5.164 -16.461 1.00 63.09 90 LEU A N 1
ATOM 705 C CA . LEU A 1 90 ? 14.572 -5.841 -15.214 1.00 63.09 90 LEU A CA 1
ATOM 706 C C . LEU A 1 90 ? 13.107 -6.331 -15.181 1.00 63.09 90 LEU A C 1
ATOM 708 O O . LEU A 1 90 ? 12.679 -7.003 -14.244 1.00 63.09 90 LEU A O 1
ATOM 712 N N . TRP A 1 91 ? 12.337 -6.015 -16.217 1.00 65.00 91 TRP A N 1
ATOM 713 C CA . TRP A 1 91 ? 10.892 -6.202 -16.284 1.00 65.00 91 TRP A CA 1
ATOM 714 C C . TRP A 1 91 ? 10.383 -7.626 -16.132 1.00 65.00 91 TRP A C 1
ATOM 716 O O . TRP A 1 91 ? 9.312 -7.832 -15.567 1.00 65.00 91 TRP A O 1
ATOM 726 N N . HIS A 1 92 ? 11.145 -8.613 -16.593 1.00 70.69 92 HIS A N 1
ATOM 727 C CA . HIS A 1 92 ? 10.755 -10.015 -16.456 1.00 70.69 92 HIS A CA 1
ATOM 728 C C . HIS A 1 92 ? 10.837 -10.497 -15.003 1.00 70.69 92 HIS A C 1
ATOM 730 O O . HIS A 1 92 ? 9.979 -11.260 -14.566 1.00 70.69 92 HIS A O 1
ATOM 736 N N . LEU A 1 93 ? 11.817 -10.001 -14.240 1.00 69.81 93 LEU A N 1
ATOM 737 C CA . LEU A 1 93 ? 11.960 -10.321 -12.820 1.00 69.81 93 LEU A CA 1
ATOM 738 C C . LEU A 1 93 ? 10.897 -9.599 -11.990 1.00 69.81 93 LEU A C 1
ATOM 740 O O . LEU A 1 93 ? 10.233 -10.228 -11.168 1.00 69.81 93 LEU A O 1
ATOM 744 N N . THR A 1 94 ? 10.674 -8.309 -12.258 1.00 69.81 94 THR A N 1
ATOM 745 C CA . THR A 1 94 ? 9.631 -7.526 -11.581 1.00 69.81 94 THR A CA 1
ATOM 746 C C . THR A 1 94 ? 8.235 -8.083 -11.864 1.00 69.81 94 THR A C 1
ATOM 748 O O . THR A 1 94 ? 7.461 -8.277 -10.932 1.00 69.81 94 THR A O 1
ATOM 751 N N . ALA A 1 95 ? 7.915 -8.404 -13.122 1.00 72.06 95 ALA A N 1
ATOM 752 C CA . ALA A 1 95 ? 6.628 -8.996 -13.479 1.00 72.06 95 ALA A CA 1
ATOM 753 C C . ALA A 1 95 ? 6.453 -10.397 -12.875 1.00 72.06 95 ALA A C 1
ATOM 755 O O . ALA A 1 95 ? 5.379 -10.704 -12.368 1.00 72.06 95 ALA A O 1
ATOM 756 N N . GLY A 1 96 ? 7.500 -11.230 -12.882 1.00 80.25 96 GLY A N 1
ATOM 757 C CA . GLY A 1 96 ? 7.462 -12.558 -12.266 1.00 80.25 96 GLY A CA 1
ATOM 758 C C . GLY A 1 96 ? 7.154 -12.501 -10.769 1.00 80.25 96 GLY A C 1
ATOM 759 O O . GLY A 1 96 ? 6.263 -13.208 -10.301 1.00 80.25 96 GLY A O 1
ATOM 760 N N . PHE A 1 97 ? 7.833 -11.615 -10.035 1.00 79.44 97 PHE A N 1
ATOM 761 C CA . PHE A 1 97 ? 7.568 -11.394 -8.613 1.00 79.44 97 PHE A CA 1
ATOM 762 C C . PHE A 1 97 ? 6.142 -10.884 -8.370 1.00 79.44 97 PHE A C 1
ATOM 764 O O . PHE A 1 97 ? 5.413 -11.467 -7.572 1.00 79.44 97 PHE A O 1
ATOM 771 N N . LEU A 1 98 ? 5.711 -9.861 -9.116 1.00 75.38 98 LEU A N 1
ATOM 772 C CA . LEU A 1 98 ? 4.378 -9.272 -8.976 1.00 75.38 98 LEU A CA 1
ATOM 773 C C . LEU A 1 98 ? 3.268 -10.301 -9.252 1.00 75.38 98 LEU A C 1
ATOM 775 O O . LEU A 1 98 ? 2.283 -10.360 -8.527 1.00 75.38 98 LEU A O 1
ATOM 779 N N . TYR A 1 99 ? 3.415 -11.146 -10.277 1.00 83.94 99 TYR A N 1
ATOM 780 C CA . TYR A 1 99 ? 2.425 -12.185 -10.571 1.00 83.94 99 TYR A CA 1
ATOM 781 C C . TYR A 1 99 ? 2.389 -13.284 -9.506 1.00 83.94 99 TYR A C 1
ATOM 783 O O . TYR A 1 99 ? 1.302 -13.749 -9.163 1.00 83.94 99 TYR A O 1
ATOM 791 N N . ALA A 1 100 ? 3.541 -13.678 -8.956 1.00 85.56 100 ALA A N 1
ATOM 792 C CA . ALA A 1 100 ? 3.596 -14.623 -7.841 1.00 85.56 100 ALA A CA 1
ATOM 793 C C . ALA A 1 100 ? 2.924 -14.050 -6.580 1.00 85.56 100 ALA A C 1
ATOM 795 O O . ALA A 1 100 ? 2.175 -14.752 -5.894 1.00 85.56 100 ALA A O 1
ATOM 796 N N . GLU A 1 101 ? 3.130 -12.762 -6.309 1.00 78.56 101 GLU A N 1
ATOM 797 C CA . GLU A 1 101 ? 2.474 -12.039 -5.221 1.00 78.56 101 GLU A CA 1
ATOM 798 C C . GLU A 1 101 ? 0.958 -11.959 -5.440 1.00 78.56 101 GLU A C 1
ATOM 800 O O . GLU A 1 101 ? 0.192 -12.343 -4.559 1.00 78.56 101 GLU A O 1
ATOM 805 N N . MET A 1 102 ? 0.508 -11.576 -6.638 1.00 83.12 102 MET A N 1
ATOM 806 C CA . MET A 1 102 ? -0.916 -11.532 -6.987 1.00 83.12 102 MET A CA 1
ATOM 807 C C . MET A 1 102 ? -1.583 -12.903 -6.870 1.00 83.12 102 MET A C 1
ATOM 809 O O . MET A 1 102 ? -2.696 -12.997 -6.356 1.00 83.12 102 MET A O 1
ATOM 813 N N . PHE A 1 103 ? -0.908 -13.972 -7.299 1.00 87.56 103 PHE A N 1
ATOM 814 C CA . PHE A 1 103 ? -1.402 -15.336 -7.128 1.00 87.56 103 PHE A CA 1
ATOM 815 C C . PHE A 1 103 ? -1.521 -15.705 -5.645 1.00 87.56 103 PHE A C 1
ATOM 817 O O . PHE A 1 103 ? -2.533 -16.260 -5.225 1.00 87.56 103 PHE A O 1
ATOM 824 N N . THR A 1 104 ? -0.533 -15.331 -4.832 1.00 84.19 104 THR A N 1
ATOM 825 C CA . THR A 1 104 ? -0.545 -15.573 -3.384 1.00 84.19 104 THR A CA 1
ATOM 826 C C . THR A 1 104 ? -1.680 -14.812 -2.700 1.00 84.19 104 THR A C 1
ATOM 828 O O . THR A 1 104 ? -2.457 -15.409 -1.959 1.00 84.19 104 THR A O 1
ATOM 831 N N . VAL A 1 105 ? -1.833 -13.514 -2.983 1.00 82.62 105 VAL A N 1
ATOM 832 C CA . VAL A 1 105 ? -2.920 -12.681 -2.446 1.00 82.62 105 VAL A CA 1
ATOM 833 C C . VAL A 1 105 ? -4.276 -13.213 -2.888 1.00 82.62 105 VAL A C 1
ATOM 835 O O . VAL A 1 105 ? -5.189 -13.296 -2.072 1.00 82.62 105 VAL A O 1
ATOM 838 N N . PHE A 1 106 ? -4.411 -13.622 -4.150 1.00 84.38 106 PHE A N 1
ATOM 839 C CA . PHE A 1 106 ? -5.636 -14.228 -4.656 1.00 84.38 106 PHE A CA 1
ATOM 840 C C . PHE A 1 106 ? -5.969 -15.518 -3.901 1.00 84.38 106 PHE A C 1
ATOM 842 O O . PHE A 1 106 ? -7.086 -15.656 -3.418 1.00 84.38 106 PHE A O 1
ATOM 849 N N . VAL A 1 107 ? -5.001 -16.418 -3.705 1.00 84.19 107 VAL A N 1
ATOM 850 C CA . VAL A 1 107 ? -5.181 -17.644 -2.906 1.00 84.19 107 VAL A CA 1
ATOM 851 C C . VAL A 1 107 ? -5.565 -17.331 -1.455 1.00 84.19 107 VAL A C 1
ATOM 853 O O . VAL A 1 107 ? -6.400 -18.028 -0.883 1.00 84.19 107 VAL A O 1
ATOM 856 N N . VAL A 1 108 ? -5.000 -16.274 -0.867 1.00 78.19 108 VAL A N 1
ATOM 857 C CA . VAL A 1 108 ? -5.317 -15.822 0.498 1.00 78.19 108 VAL A CA 1
ATOM 858 C C . VAL A 1 108 ? -6.711 -15.186 0.594 1.00 78.19 108 VAL A C 1
ATOM 860 O O . VAL A 1 108 ? -7.387 -15.369 1.606 1.00 78.19 108 VAL A O 1
ATOM 863 N N . MET A 1 109 ? -7.147 -14.452 -0.435 1.00 73.81 109 MET A N 1
ATOM 864 C CA . MET A 1 109 ? -8.470 -13.819 -0.511 1.00 73.81 109 MET A CA 1
ATOM 865 C C . MET A 1 109 ? -9.582 -14.781 -0.918 1.00 73.81 109 MET A C 1
ATOM 867 O O . MET A 1 109 ? -10.744 -14.541 -0.579 1.00 73.81 109 MET A O 1
ATOM 871 N N . LEU A 1 110 ? -9.257 -15.863 -1.631 1.00 82.25 110 LEU A N 1
ATOM 872 C CA . LEU A 1 110 ? -10.211 -16.937 -1.844 1.00 82.25 110 LEU A CA 1
ATOM 873 C C . LEU A 1 110 ? -10.687 -17.427 -0.469 1.00 82.25 110 LEU A C 1
ATOM 875 O O . LEU A 1 110 ? -9.871 -17.639 0.432 1.00 82.25 110 LEU A O 1
ATOM 879 N N . PRO A 1 111 ? -11.998 -17.650 -0.285 1.00 71.88 111 PRO A N 1
ATOM 880 C CA . PRO A 1 111 ? -12.586 -18.020 1.000 1.00 71.88 111 PRO A CA 1
ATOM 881 C C . PRO A 1 111 ? -12.268 -19.475 1.401 1.00 71.88 111 PRO A C 1
ATOM 883 O O . PRO A 1 111 ? -13.080 -20.142 2.033 1.00 71.88 111 PRO A O 1
ATOM 886 N N . LEU A 1 112 ? -11.083 -19.982 1.047 1.00 71.94 112 LEU A N 1
ATOM 887 C CA . LEU A 1 112 ? -10.549 -21.268 1.488 1.00 71.94 112 LEU A CA 1
ATOM 888 C C . LEU A 1 112 ? -10.256 -21.254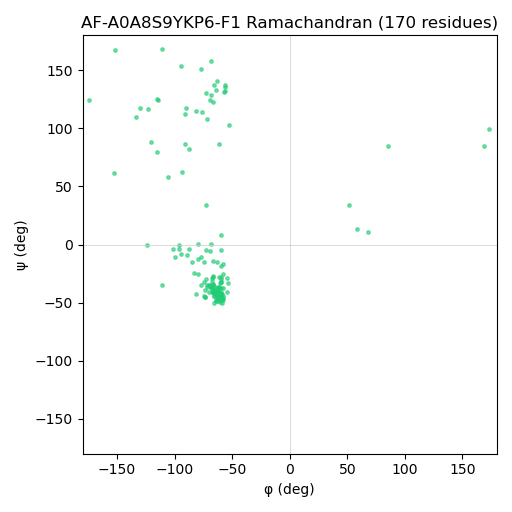 2.996 1.00 71.94 112 LEU A C 1
ATOM 890 O O . LEU A 1 112 ? -10.341 -22.288 3.655 1.00 71.94 112 LEU A O 1
ATOM 894 N N . PHE A 1 113 ? -9.975 -20.076 3.564 1.00 67.62 113 PHE A N 1
ATOM 895 C CA . PHE A 1 113 ? -9.691 -19.892 4.985 1.00 67.62 113 PHE A CA 1
ATOM 896 C C . PHE A 1 113 ? -10.662 -18.882 5.604 1.00 67.62 113 PHE A C 1
ATOM 898 O O . PHE A 1 113 ? -10.674 -17.705 5.256 1.00 67.62 113 PHE A O 1
ATOM 905 N N . SER A 1 114 ? -11.482 -19.337 6.555 1.00 71.88 114 SER A N 1
ATOM 906 C CA . SER A 1 114 ? -12.425 -18.474 7.278 1.00 71.88 114 SER A CA 1
ATOM 907 C C . SER A 1 114 ? -11.702 -17.299 7.952 1.00 71.88 114 SER A C 1
ATOM 909 O O . SER A 1 114 ? -10.679 -17.490 8.617 1.00 71.88 114 SER A O 1
ATOM 911 N N . SER A 1 115 ? -12.271 -16.091 7.865 1.00 64.50 115 SER A N 1
ATOM 912 C CA . SER A 1 115 ? -11.746 -14.876 8.517 1.00 64.50 115 SER A CA 1
ATOM 913 C C . SER A 1 115 ? -11.531 -15.049 10.028 1.00 64.50 115 SER A C 1
ATOM 915 O O . SER A 1 115 ? -10.616 -14.468 10.616 1.00 64.50 115 SER A O 1
ATOM 917 N N . ARG A 1 116 ? -12.321 -15.923 10.667 1.00 71.06 116 ARG A N 1
ATOM 918 C CA . ARG A 1 116 ? -12.175 -16.279 12.087 1.00 71.06 116 ARG A CA 1
ATOM 919 C C . ARG A 1 116 ? -10.898 -17.075 12.358 1.00 71.06 116 ARG A C 1
ATOM 921 O O . ARG A 1 116 ? -10.281 -16.888 13.404 1.00 71.06 116 ARG A O 1
ATOM 928 N N . THR A 1 117 ? -10.495 -17.942 11.434 1.00 76.88 117 THR A N 1
ATOM 929 C CA . THR A 1 117 ? -9.253 -18.722 11.525 1.00 76.88 117 THR A CA 1
ATOM 930 C C . THR A 1 117 ? -8.038 -17.812 11.360 1.00 76.88 117 THR A C 1
ATOM 932 O O . THR A 1 117 ? -7.103 -17.901 12.153 1.00 76.88 117 THR A O 1
ATOM 935 N N . TRP A 1 118 ? -8.099 -16.851 10.432 1.00 72.50 118 TRP A N 1
ATOM 936 C CA . TRP A 1 118 ? -7.069 -15.817 10.263 1.00 72.50 118 TRP A CA 1
ATOM 937 C C . TRP A 1 118 ? -6.899 -14.930 11.502 1.00 72.50 118 TRP A C 1
ATOM 939 O O . TRP A 1 118 ? -5.7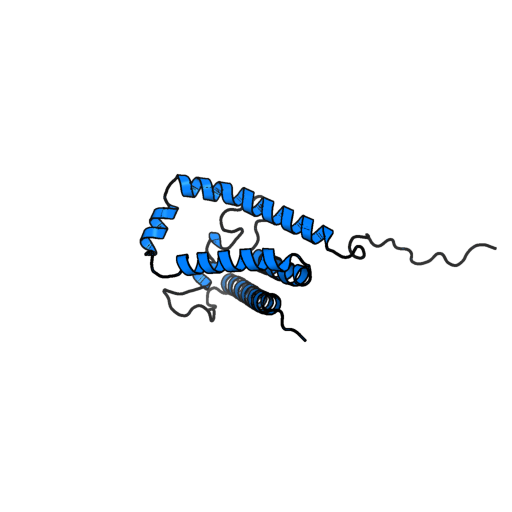78 -14.694 11.946 1.00 72.50 118 TRP A O 1
ATOM 949 N N . SER A 1 119 ? -7.999 -14.506 12.134 1.00 71.69 119 SER A N 1
ATOM 950 C CA . SER A 1 119 ? -7.936 -13.737 13.388 1.00 71.69 119 SER A CA 1
ATOM 951 C C . SER A 1 119 ? -7.253 -14.511 14.524 1.00 71.69 119 SER A C 1
ATOM 953 O O . SER A 1 119 ? -6.573 -13.915 15.357 1.00 71.69 119 SER A O 1
ATOM 955 N N . LYS A 1 120 ? -7.398 -15.843 14.559 1.00 80.00 120 LYS A N 1
ATOM 956 C CA . LYS A 1 120 ? -6.686 -16.701 15.518 1.00 80.00 120 LYS A CA 1
ATOM 957 C C . LYS A 1 120 ? -5.208 -16.848 15.163 1.00 80.00 120 LYS A C 1
ATOM 959 O O . LYS A 1 120 ? -4.380 -16.814 16.065 1.00 80.00 120 LYS A O 1
ATOM 964 N N . PHE A 1 121 ? -4.879 -16.958 13.876 1.00 79.75 121 PHE A N 1
ATOM 965 C CA . PHE A 1 121 ? -3.500 -17.047 13.394 1.00 79.75 121 PHE A CA 1
ATOM 966 C C . PHE A 1 121 ? -2.670 -15.804 13.757 1.00 79.75 121 PHE A C 1
ATOM 968 O O . PHE A 1 121 ? -1.589 -15.935 14.325 1.00 79.75 121 PHE A O 1
ATOM 975 N N . PHE A 1 122 ? -3.204 -14.595 13.552 1.00 74.50 122 PHE A N 1
ATOM 976 C CA . PHE A 1 122 ? -2.512 -13.349 13.924 1.00 74.50 122 PHE A CA 1
ATOM 977 C C . PHE A 1 122 ? -2.338 -13.144 15.436 1.00 74.50 122 PHE A C 1
ATOM 979 O O . PHE A 1 122 ? -1.544 -12.307 15.860 1.00 74.50 122 PHE A O 1
ATOM 986 N N . LYS A 1 123 ? -3.055 -13.912 16.262 1.00 75.75 123 LYS A N 1
ATOM 987 C CA . LYS A 1 123 ? -2.908 -13.900 17.725 1.00 75.75 123 LYS A CA 1
ATOM 988 C C . LYS A 1 123 ? -1.835 -14.866 18.230 1.00 75.75 123 LYS A C 1
ATOM 990 O O . LYS A 1 123 ? -1.583 -14.902 19.430 1.00 75.75 123 LYS A O 1
ATOM 995 N N . ILE A 1 124 ? -1.213 -15.660 17.357 1.00 87.38 124 ILE A N 1
ATOM 996 C CA . ILE A 1 124 ? -0.138 -16.562 17.766 1.00 87.38 124 ILE A CA 1
ATOM 997 C C . ILE A 1 124 ? 1.120 -15.729 18.066 1.00 87.38 124 ILE A C 1
ATOM 999 O O . ILE A 1 124 ? 1.543 -14.910 17.254 1.00 87.38 124 ILE A O 1
ATOM 1003 N N . GLY A 1 125 ? 1.754 -15.957 19.221 1.00 78.88 125 GLY A N 1
ATOM 1004 C CA . GLY A 1 125 ? 2.855 -15.112 19.707 1.00 78.88 125 GLY A CA 1
ATOM 1005 C C . GLY A 1 125 ? 4.082 -15.027 18.784 1.00 78.88 125 GLY A C 1
ATOM 1006 O O . GLY A 1 125 ? 4.762 -14.005 18.772 1.00 78.88 125 GLY A O 1
ATOM 1007 N N . TRP A 1 126 ? 4.366 -16.051 17.969 1.00 83.38 126 TRP A N 1
ATOM 1008 C CA . TRP A 1 126 ? 5.448 -15.969 16.975 1.00 83.38 126 TRP A CA 1
ATOM 1009 C C . TRP A 1 126 ? 5.090 -15.037 15.808 1.00 83.38 126 TRP A C 1
ATOM 1011 O O . TRP A 1 126 ? 5.957 -14.315 15.329 1.00 83.38 126 TRP A O 1
ATOM 1021 N N . VAL A 1 127 ? 3.816 -14.992 15.402 1.00 77.19 127 VAL A N 1
ATOM 1022 C CA . VAL A 1 127 ? 3.327 -14.100 14.338 1.00 77.19 127 VAL A CA 1
ATOM 1023 C C . VAL A 1 127 ? 3.419 -12.645 14.786 1.00 77.19 127 VAL A C 1
ATOM 1025 O O . VAL A 1 127 ? 3.815 -11.791 14.003 1.00 77.19 127 VAL A O 1
ATOM 1028 N N . GLN A 1 128 ? 3.145 -12.360 16.061 1.00 73.06 128 GLN A N 1
ATOM 1029 C CA . GLN A 1 128 ? 3.308 -11.014 16.622 1.00 73.06 128 GLN A CA 1
ATOM 1030 C C . GLN A 1 128 ? 4.779 -10.568 16.648 1.00 73.06 128 GLN A C 1
ATOM 1032 O O . GLN A 1 128 ? 5.080 -9.450 16.243 1.00 73.06 128 GLN A O 1
ATOM 1037 N N . LYS A 1 129 ? 5.711 -11.461 17.012 1.00 77.75 129 LYS A N 1
ATOM 1038 C CA . LYS A 1 129 ? 7.158 -11.179 16.926 1.00 77.75 129 LYS A CA 1
ATOM 1039 C C . LYS A 1 129 ? 7.624 -10.953 15.485 1.00 77.75 129 LYS A C 1
ATOM 1041 O O . LYS A 1 129 ? 8.434 -10.068 15.228 1.00 77.75 129 LYS A O 1
ATOM 1046 N N . VAL A 1 130 ? 7.103 -11.730 14.534 1.00 76.81 130 VAL A N 1
ATOM 1047 C CA . VAL A 1 130 ? 7.372 -11.527 13.101 1.00 76.81 130 VAL A CA 1
ATOM 1048 C C . VAL A 1 130 ? 6.769 -10.211 12.608 1.00 76.81 130 VAL A C 1
ATOM 1050 O O . VAL A 1 130 ? 7.388 -9.555 11.778 1.00 76.81 130 VAL A O 1
ATOM 1053 N N . ALA A 1 131 ? 5.614 -9.780 13.117 1.00 68.50 131 ALA A N 1
ATOM 1054 C CA . ALA A 1 131 ? 5.015 -8.491 12.771 1.00 68.50 131 ALA A CA 1
ATOM 1055 C C . ALA A 1 131 ? 5.860 -7.308 13.280 1.00 68.50 131 ALA A C 1
ATOM 1057 O O . ALA A 1 131 ? 6.087 -6.353 12.539 1.00 68.50 131 ALA A O 1
ATOM 1058 N N . GLU A 1 132 ? 6.403 -7.400 14.498 1.00 69.50 132 GLU A N 1
ATOM 1059 C CA . GLU A 1 132 ? 7.369 -6.421 15.018 1.00 69.50 132 GLU A CA 1
ATOM 1060 C C . GLU A 1 132 ? 8.648 -6.381 14.171 1.00 69.50 132 GLU A C 1
ATOM 1062 O O . GLU A 1 132 ? 9.120 -5.307 13.798 1.00 69.50 132 GLU A O 1
ATOM 1067 N N . PHE A 1 133 ? 9.174 -7.550 13.795 1.00 74.06 133 PHE A N 1
ATOM 1068 C CA . PHE A 1 133 ? 10.330 -7.665 12.906 1.00 74.06 133 PHE A CA 1
ATOM 1069 C C . PHE A 1 133 ? 10.032 -7.125 11.500 1.00 74.06 133 PHE A C 1
ATOM 1071 O O . PHE A 1 133 ? 10.865 -6.444 10.908 1.00 74.06 133 PHE A O 1
ATOM 1078 N N . SER A 1 134 ? 8.821 -7.348 10.983 1.00 68.44 134 SER A N 1
ATOM 1079 C CA . SER A 1 134 ? 8.390 -6.908 9.649 1.00 68.44 134 SER A CA 1
ATOM 1080 C C . SER A 1 134 ? 8.469 -5.398 9.489 1.00 68.44 134 SER A C 1
ATOM 1082 O O . SER A 1 134 ? 8.796 -4.929 8.407 1.00 68.44 134 SER A O 1
ATOM 1084 N N . ASN A 1 135 ? 8.255 -4.632 10.560 1.00 68.56 135 ASN A N 1
ATOM 1085 C CA . ASN A 1 135 ? 8.443 -3.184 10.545 1.00 68.56 135 ASN A CA 1
ATOM 1086 C C . ASN A 1 135 ? 9.877 -2.794 10.148 1.00 68.56 135 ASN A C 1
ATOM 1088 O O . ASN A 1 135 ? 10.087 -1.919 9.311 1.00 68.56 135 ASN A O 1
ATOM 1092 N N . TYR A 1 136 ? 10.876 -3.483 10.704 1.00 79.00 136 TYR A N 1
ATOM 1093 C CA . TYR A 1 136 ? 12.278 -3.240 10.370 1.00 79.00 136 TYR A CA 1
ATOM 1094 C C . TYR A 1 136 ? 12.570 -3.555 8.897 1.00 79.00 136 TYR A C 1
ATOM 1096 O O . TYR A 1 136 ? 13.160 -2.731 8.202 1.00 79.00 136 TYR A O 1
ATOM 1104 N N . TYR A 1 137 ? 12.096 -4.701 8.396 1.00 76.12 137 TYR A N 1
ATOM 1105 C CA . TYR A 1 137 ? 12.293 -5.109 6.996 1.00 76.12 137 TYR A CA 1
ATOM 1106 C C . TYR A 1 137 ? 11.570 -4.197 6.020 1.00 76.12 137 TYR A C 1
ATOM 1108 O O . TYR A 1 137 ? 12.131 -3.834 4.991 1.00 76.12 137 TYR A O 1
ATOM 1116 N N . PHE A 1 138 ? 10.343 -3.806 6.354 1.00 75.19 138 PHE A N 1
ATOM 1117 C CA . PHE A 1 138 ? 9.549 -2.898 5.549 1.00 75.19 138 PHE A CA 1
ATOM 1118 C C . PHE A 1 138 ? 10.230 -1.530 5.439 1.00 75.19 138 PHE A C 1
ATOM 1120 O O . PHE A 1 138 ? 10.426 -1.026 4.336 1.00 75.19 138 PHE A O 1
ATOM 1127 N N . ASN A 1 139 ? 10.699 -0.963 6.555 1.00 74.75 139 ASN A N 1
ATOM 1128 C CA . ASN A 1 139 ? 11.421 0.310 6.537 1.00 74.75 139 ASN A CA 1
ATOM 1129 C C . ASN A 1 139 ? 12.772 0.207 5.819 1.00 74.75 139 ASN A C 1
ATOM 1131 O O . ASN A 1 139 ? 13.127 1.102 5.055 1.00 74.75 139 ASN A O 1
ATOM 1135 N N . PHE A 1 140 ? 13.515 -0.884 6.021 1.00 80.00 140 PHE A N 1
ATOM 1136 C CA . PHE A 1 140 ? 14.761 -1.138 5.298 1.00 80.00 140 PHE A CA 1
ATOM 1137 C C . PHE A 1 140 ? 14.524 -1.217 3.785 1.00 80.00 140 PHE A C 1
ATOM 1139 O O . PHE A 1 140 ? 15.238 -0.580 3.011 1.00 80.00 140 PHE A O 1
ATOM 1146 N N . PHE A 1 141 ? 13.481 -1.935 3.367 1.00 81.25 141 PHE A N 1
ATOM 1147 C CA . PHE A 1 141 ? 13.068 -2.020 1.971 1.00 81.25 141 PHE A CA 1
ATOM 1148 C C . PHE A 1 141 ? 12.697 -0.646 1.401 1.00 81.25 141 PHE A C 1
ATOM 1150 O O . PHE A 1 141 ? 13.133 -0.317 0.303 1.00 81.25 141 PHE A O 1
ATOM 1157 N N . LEU A 1 142 ? 11.964 0.190 2.147 1.00 76.81 142 LEU A N 1
ATOM 1158 C CA . LEU A 1 142 ? 11.641 1.556 1.721 1.00 76.81 142 LEU A CA 1
ATOM 1159 C C . LEU A 1 142 ? 12.888 2.434 1.546 1.00 76.81 142 LEU A C 1
ATOM 1161 O O . LEU A 1 142 ? 12.968 3.195 0.583 1.00 76.81 142 LEU A O 1
ATOM 1165 N N . VAL A 1 143 ? 13.872 2.325 2.444 1.00 81.50 143 VAL A N 1
ATOM 1166 C CA . VAL A 1 143 ? 15.148 3.052 2.323 1.00 81.50 143 VAL A CA 1
ATOM 1167 C C . VAL A 1 143 ? 15.931 2.575 1.102 1.00 81.50 143 VAL A C 1
ATOM 1169 O O . VAL A 1 143 ? 16.436 3.398 0.340 1.00 81.50 143 VAL A O 1
ATOM 1172 N N . LEU A 1 144 ? 15.995 1.260 0.883 1.00 81.56 144 LEU A N 1
ATOM 1173 C CA . LEU A 1 144 ? 16.638 0.668 -0.288 1.00 81.56 144 LEU A CA 1
ATOM 1174 C C . LEU A 1 144 ? 15.961 1.142 -1.579 1.00 81.56 144 LEU A C 1
ATOM 1176 O O . LEU A 1 144 ? 16.640 1.589 -2.499 1.00 81.56 144 LEU A O 1
ATOM 1180 N N . LEU A 1 145 ? 14.629 1.118 -1.623 1.00 77.06 145 LEU A N 1
ATOM 1181 C CA . LEU A 1 145 ? 13.841 1.607 -2.751 1.00 77.06 145 LEU A CA 1
ATOM 1182 C C . LEU A 1 145 ? 14.103 3.097 -3.020 1.00 77.06 145 LEU A C 1
ATOM 1184 O O . LEU A 1 145 ? 14.289 3.490 -4.169 1.00 77.06 145 LEU A O 1
ATOM 1188 N N . GLY A 1 146 ? 14.168 3.921 -1.969 1.00 80.56 146 GLY A N 1
ATOM 1189 C CA . GLY A 1 146 ? 14.514 5.338 -2.076 1.00 80.56 146 GLY A CA 1
ATOM 1190 C C . GLY A 1 146 ? 15.931 5.565 -2.608 1.00 80.56 146 GLY A C 1
ATOM 1191 O O . GLY A 1 146 ? 16.128 6.413 -3.473 1.00 80.56 146 GLY A O 1
ATOM 1192 N N . MET A 1 147 ? 16.913 4.783 -2.153 1.00 78.19 147 MET A N 1
ATOM 1193 C CA . MET A 1 147 ? 18.292 4.847 -2.650 1.00 78.19 147 MET A CA 1
ATOM 1194 C C . MET A 1 147 ? 18.376 4.477 -4.136 1.00 78.19 147 MET A C 1
ATOM 1196 O O . MET A 1 147 ? 19.020 5.188 -4.905 1.00 78.19 147 MET A O 1
ATOM 1200 N N . VAL A 1 148 ? 17.694 3.403 -4.546 1.00 76.88 148 VAL A N 1
ATOM 1201 C CA . VAL A 1 148 ? 17.599 2.997 -5.957 1.00 76.88 148 VAL A CA 1
ATOM 1202 C C . VAL A 1 148 ? 16.959 4.110 -6.784 1.00 76.88 148 VAL A C 1
ATOM 1204 O O . VAL A 1 148 ? 17.483 4.467 -7.831 1.00 76.88 148 VAL A O 1
ATOM 1207 N N . LEU A 1 149 ? 15.886 4.731 -6.286 1.00 71.62 149 LEU A N 1
ATOM 1208 C CA . LEU A 1 149 ? 15.243 5.852 -6.969 1.00 71.62 149 LEU A CA 1
ATOM 1209 C C . LEU A 1 149 ? 16.185 7.052 -7.132 1.00 71.62 149 LEU A C 1
ATOM 1211 O O . LEU A 1 149 ? 16.233 7.635 -8.209 1.00 71.62 149 LEU A O 1
ATOM 1215 N N . VAL A 1 150 ? 16.949 7.412 -6.096 1.00 77.06 150 VAL A N 1
ATOM 1216 C CA . VAL A 1 150 ? 17.940 8.501 -6.166 1.00 77.06 150 VAL A CA 1
ATOM 1217 C C . VAL A 1 150 ? 19.035 8.197 -7.191 1.00 77.06 150 VAL A C 1
ATOM 1219 O O . VAL A 1 150 ? 19.472 9.112 -7.884 1.00 77.06 150 VAL A O 1
ATOM 1222 N N . GLY A 1 151 ? 19.445 6.933 -7.321 1.00 71.06 151 GLY A N 1
ATOM 1223 C CA . GLY A 1 151 ? 20.406 6.495 -8.338 1.00 71.06 151 GLY A CA 1
ATOM 1224 C C . GLY A 1 151 ? 19.878 6.574 -9.775 1.00 71.06 151 GLY A C 1
ATOM 1225 O O . GLY A 1 151 ? 20.658 6.799 -10.695 1.00 71.06 151 GLY A O 1
ATOM 1226 N N . GLU A 1 152 ? 18.566 6.439 -9.963 1.00 66.12 152 GLU A N 1
ATOM 1227 C CA . GLU A 1 152 ? 17.893 6.485 -11.270 1.00 66.12 152 GLU A CA 1
ATOM 1228 C C . GLU A 1 152 ? 17.357 7.887 -11.631 1.00 66.12 152 GLU A C 1
ATOM 1230 O O . GLU A 1 152 ? 16.901 8.113 -12.755 1.00 66.12 152 GLU A O 1
ATOM 1235 N N . LEU A 1 153 ? 17.396 8.858 -10.706 1.00 65.00 153 LEU A N 1
ATOM 1236 C CA . LEU A 1 153 ? 17.034 10.241 -11.017 1.00 65.00 153 LEU A CA 1
ATOM 1237 C C . LEU A 1 153 ? 18.088 10.847 -11.960 1.00 65.00 153 LEU A C 1
ATOM 1239 O O . LEU A 1 153 ? 19.280 10.825 -11.645 1.00 65.00 153 LEU A O 1
ATOM 1243 N N . PRO A 1 154 ? 17.685 11.446 -13.099 1.00 57.84 154 PRO A N 1
ATOM 1244 C CA . PRO A 1 154 ? 18.623 12.125 -13.979 1.00 57.84 154 PRO A CA 1
ATOM 1245 C C . PRO A 1 154 ? 19.361 13.211 -13.189 1.00 57.84 154 PRO A C 1
ATOM 1247 O O . PRO A 1 154 ? 18.752 14.031 -12.496 1.00 57.84 154 PRO A O 1
ATOM 1250 N N . SER A 1 155 ? 20.686 13.228 -13.313 1.00 56.16 155 SER A N 1
ATOM 1251 C CA . SER A 1 155 ? 21.655 14.040 -12.558 1.00 56.16 155 SER A CA 1
ATOM 1252 C C . SER A 1 155 ? 21.484 15.571 -12.669 1.00 56.16 155 SER A C 1
ATOM 1254 O O . SER A 1 155 ? 22.303 16.327 -12.151 1.00 56.16 155 SER A O 1
ATOM 1256 N N . GLY A 1 156 ? 20.400 16.050 -13.287 1.00 54.94 156 GLY A N 1
ATOM 1257 C CA . GLY A 1 156 ? 20.004 17.456 -13.360 1.00 54.94 156 GLY A CA 1
ATOM 1258 C C . GLY A 1 156 ? 19.204 17.983 -12.160 1.00 54.94 156 GLY A C 1
ATOM 1259 O O . GLY A 1 156 ? 19.112 19.197 -12.012 1.00 54.94 156 GLY A O 1
ATOM 1260 N N . CYS A 1 157 ? 18.651 17.127 -11.288 1.00 52.69 157 CYS A N 1
ATOM 1261 C CA . CYS A 1 157 ? 17.823 17.573 -10.147 1.00 52.69 157 CYS A CA 1
ATOM 1262 C C . CYS A 1 157 ? 18.550 17.615 -8.788 1.00 52.69 157 CYS A C 1
ATOM 1264 O O . CYS A 1 157 ? 18.009 18.164 -7.834 1.00 52.69 157 CYS A O 1
ATOM 1266 N N . LEU A 1 158 ? 19.764 17.059 -8.684 1.00 53.84 158 LEU A N 1
ATOM 1267 C CA . LEU A 1 158 ? 20.558 17.020 -7.440 1.00 53.84 158 LEU A CA 1
ATOM 1268 C C . LEU A 1 158 ? 21.591 18.147 -7.329 1.00 53.84 158 LEU A C 1
ATOM 1270 O O . LEU A 1 158 ? 22.316 18.225 -6.338 1.00 53.84 158 LEU A O 1
ATOM 1274 N N . ARG A 1 159 ? 21.685 19.027 -8.331 1.00 43.47 159 ARG A N 1
ATOM 1275 C CA . ARG A 1 159 ? 22.562 20.191 -8.237 1.00 43.47 159 ARG A CA 1
ATOM 1276 C C . ARG A 1 159 ? 21.830 21.274 -7.437 1.00 43.47 159 ARG A C 1
ATOM 1278 O O . ARG A 1 159 ? 20.821 21.774 -7.935 1.00 43.47 159 ARG A O 1
ATOM 1285 N N . PRO A 1 160 ? 22.298 21.666 -6.234 1.00 45.72 160 PRO A N 1
ATOM 1286 C CA . PRO A 1 160 ? 21.823 22.907 -5.641 1.00 45.72 160 PRO A CA 1
ATOM 1287 C C . PRO A 1 160 ? 22.104 24.011 -6.660 1.00 45.72 160 PRO A C 1
ATOM 1289 O O . PRO A 1 160 ? 23.183 24.036 -7.260 1.00 45.72 160 PRO A O 1
ATOM 1292 N N . GLY A 1 161 ? 21.103 24.853 -6.920 1.00 46.94 161 GLY A N 1
ATOM 1293 C CA . GLY A 1 161 ? 21.209 25.957 -7.861 1.00 46.94 161 GLY A CA 1
ATOM 1294 C C . GLY A 1 161 ? 22.424 26.802 -7.514 1.00 46.94 161 GLY A C 1
ATOM 1295 O O . GLY A 1 161 ? 22.403 27.569 -6.556 1.00 46.94 161 GLY A O 1
ATOM 1296 N N . ASN A 1 162 ? 23.500 26.638 -8.282 1.00 41.81 162 ASN A N 1
ATOM 1297 C CA . ASN A 1 162 ? 24.572 27.604 -8.268 1.00 41.81 162 ASN A CA 1
ATOM 1298 C C . ASN A 1 162 ? 23.991 28.821 -8.981 1.00 41.81 162 ASN A C 1
ATOM 1300 O O . ASN A 1 162 ? 23.733 28.768 -10.185 1.00 41.81 162 ASN A O 1
ATOM 1304 N N . ASN A 1 163 ? 23.708 29.875 -8.221 1.00 50.28 163 ASN A N 1
ATOM 1305 C CA . ASN A 1 163 ? 23.382 31.182 -8.767 1.00 50.28 163 ASN A CA 1
ATOM 1306 C C . ASN A 1 163 ? 24.593 31.666 -9.571 1.00 50.28 163 ASN A C 1
ATOM 1308 O O . ASN A 1 163 ? 25.465 32.357 -9.060 1.00 50.28 163 ASN A O 1
ATOM 1312 N N . SER A 1 164 ? 24.657 31.283 -10.839 1.00 48.31 164 SER A N 1
ATOM 1313 C CA . SER A 1 164 ? 25.532 31.892 -11.833 1.00 48.31 164 SER A CA 1
ATOM 1314 C C . SER A 1 164 ? 24.668 32.756 -12.743 1.00 48.31 164 SER A C 1
ATOM 1316 O O . SER A 1 164 ? 24.579 32.541 -13.947 1.00 48.31 164 SER A O 1
ATOM 1318 N N . ALA A 1 165 ? 23.982 33.720 -12.127 1.00 44.97 165 ALA A N 1
ATOM 1319 C CA . ALA A 1 165 ? 23.468 34.887 -12.817 1.00 44.97 165 ALA A CA 1
ATOM 1320 C C . ALA A 1 165 ? 24.545 35.978 -12.730 1.00 44.97 165 ALA A C 1
ATOM 1322 O O . ALA A 1 165 ? 24.824 36.481 -11.648 1.00 44.97 165 ALA A O 1
ATOM 1323 N N . GLY A 1 166 ? 25.135 36.320 -13.877 1.00 44.88 166 GLY A N 1
ATOM 1324 C CA . GLY A 1 166 ? 25.817 37.597 -14.093 1.00 44.88 166 GLY A CA 1
ATOM 1325 C C . GLY A 1 166 ? 27.281 37.687 -13.661 1.00 44.88 166 GLY A C 1
ATOM 1326 O O . GLY A 1 166 ? 27.578 38.247 -12.618 1.00 44.88 166 GLY A O 1
ATOM 1327 N N . LEU A 1 167 ? 28.200 37.263 -14.532 1.00 44.03 167 LEU A N 1
ATOM 1328 C CA . LEU A 1 167 ? 29.520 37.901 -14.654 1.00 44.03 167 LEU A CA 1
ATOM 1329 C C . LEU A 1 167 ? 30.058 37.709 -16.082 1.00 44.03 167 LEU A C 1
ATOM 1331 O O . LEU A 1 167 ? 31.065 37.062 -16.335 1.00 44.03 167 LEU A O 1
ATOM 1335 N N . SER A 1 168 ? 29.323 38.259 -17.045 1.00 46.50 168 SER A N 1
ATOM 1336 C CA . SER A 1 168 ? 29.835 38.580 -18.377 1.00 46.50 168 SER A CA 1
ATOM 1337 C C . SER A 1 168 ? 29.783 40.096 -18.514 1.00 46.50 168 SER A C 1
ATOM 1339 O O . SER A 1 168 ? 28.784 40.609 -19.004 1.00 46.50 168 SER A O 1
ATOM 1341 N N . ASN A 1 169 ? 30.767 40.794 -17.941 1.00 44.28 169 ASN A N 1
ATOM 1342 C CA . ASN A 1 169 ? 31.176 42.174 -18.253 1.00 44.28 169 ASN A CA 1
ATOM 1343 C C . ASN A 1 169 ? 32.148 42.655 -17.168 1.00 44.28 169 ASN A C 1
ATOM 1345 O O . ASN A 1 169 ? 31.710 43.264 -16.201 1.00 44.28 169 ASN A O 1
ATOM 1349 N N . LEU A 1 170 ? 33.432 42.334 -17.319 1.00 47.84 170 LEU A N 1
ATOM 1350 C CA . LEU A 1 170 ? 34.596 43.111 -16.872 1.00 47.84 170 LEU A CA 1
ATOM 1351 C C . LEU A 1 170 ? 35.821 42.232 -17.131 1.00 47.84 170 LEU A C 1
ATOM 1353 O O . LEU A 1 170 ? 36.028 41.249 -16.432 1.00 47.84 170 LEU A O 1
ATOM 1357 N N . ASP A 1 171 ? 36.522 42.491 -18.230 1.00 43.59 171 ASP A N 1
ATOM 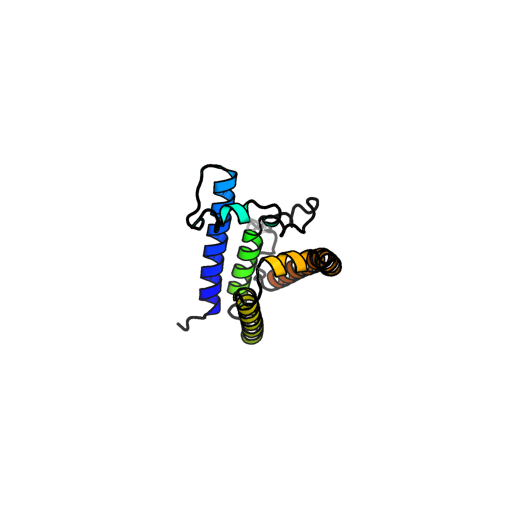1358 C CA . ASP A 1 171 ? 37.907 42.954 -18.150 1.00 43.59 171 ASP A CA 1
ATOM 1359 C C . ASP A 1 171 ? 38.413 43.311 -19.553 1.00 43.59 171 ASP A C 1
ATOM 1361 O O . ASP A 1 171 ? 38.303 42.543 -20.514 1.00 43.59 171 ASP A O 1
ATOM 1365 N N . LEU A 1 172 ? 38.868 44.560 -19.620 1.00 40.25 172 LEU A N 1
ATOM 1366 C CA . LEU A 1 172 ? 39.759 45.135 -20.614 1.00 40.25 172 LEU A CA 1
ATOM 1367 C C . LEU A 1 172 ? 41.179 44.631 -20.326 1.00 40.25 172 LEU A C 1
ATOM 1369 O O . LEU A 1 172 ? 41.518 44.563 -19.122 1.00 40.25 172 LEU A O 1
#

Nearest PDB structures (foldseek):
  6wvb-assembly1_A  TM=5.766E-01  e=2.277E-05  Pseudotevenvirus RB43
  6wv8-assembly1_A  TM=5.845E-01  e=5.096E-05  Pseudotevenvirus RB43
  6wv3-assembly1_A  TM=6.023E-01  e=9.597E-05  Aequorea victoria

Mean predicted aligned error: 12.73 Å

InterPro domains:
  IPR012932 Vitamin K epoxide reductase [PF07884] (6-109)
  IPR012932 Vitamin K epoxide reductase [SM00756] (6-121)
  IPR038354 VKOR domain superfamily [G3DSA:1.20.1440.130] (3-150)
  IPR042406 Vitamin K epoxide reductase complex subunit 1 [PTHR14519] (8-107)

pLDDT: mean 77.42, std 13.82, range [40.25, 96.19]

Radius of gyration: 21.61 Å; Cα contacts (8 Å, |Δi|>4): 92; chains: 1; bounding box: 62×66×49 Å

Organism: NCBI:txid59628

Foldseek 3Di:
DDDDVLLVVLVVLLVVLVLLVVLLVVCVVDVPDAHPQCPDPVGGSSVVCVDCCQFLNVQDDPVPPVSRGGPSVVSNVVSVLCNLCVPDPCVVVVVVVVVVVVVVVVVVPPVPDPPVNVVVVCPPPVNVVVSNVVSVVVVVVVVVSVVVVVVSPPPPPPDDDPPPDDDPDDDD